Protein AF-A0A956QBQ0-F1 (afdb_monomer_lite)

Structure (mmCIF, N/CA/C/O backbone):
data_AF-A0A956QBQ0-F1
#
_entry.id   AF-A0A956QBQ0-F1
#
loop_
_atom_site.group_PDB
_atom_site.id
_atom_site.type_symbol
_atom_site.label_atom_id
_atom_site.label_alt_id
_atom_site.label_comp_id
_atom_site.label_asym_id
_atom_site.label_entity_id
_atom_site.label_seq_id
_atom_site.pdbx_PDB_ins_code
_atom_site.Cartn_x
_atom_site.Cartn_y
_atom_site.Cartn_z
_atom_site.occupancy
_atom_site.B_iso_or_equiv
_atom_site.auth_seq_id
_atom_site.auth_comp_id
_atom_site.auth_asym_id
_atom_site.auth_atom_id
_atom_site.pdbx_PDB_model_num
ATOM 1 N N . TYR A 1 1 ? -2.388 -15.996 1.847 1.00 44.69 1 TYR A N 1
ATOM 2 C CA . TYR A 1 1 ? -3.392 -16.197 0.756 1.00 44.69 1 TYR A CA 1
ATOM 3 C C . TYR A 1 1 ? -4.070 -14.860 0.785 1.00 44.69 1 TYR A C 1
ATOM 5 O O . TYR A 1 1 ? -4.963 -14.711 1.606 1.00 44.69 1 TYR A O 1
ATOM 13 N N . SER A 1 2 ? -3.521 -13.890 0.052 1.00 55.53 2 SER A N 1
ATOM 14 C CA . SER A 1 2 ? -3.743 -12.488 0.395 1.00 55.53 2 SER A CA 1
ATOM 15 C C . SER A 1 2 ? -5.233 -12.175 0.426 1.00 55.53 2 SER A C 1
ATOM 17 O O . SER A 1 2 ? -5.985 -12.547 -0.485 1.00 55.53 2 SER A O 1
ATOM 19 N N . GLN A 1 3 ? -5.676 -11.525 1.497 1.00 68.25 3 GLN A N 1
ATOM 20 C CA . GLN A 1 3 ? -7.071 -11.116 1.665 1.00 68.25 3 GLN A CA 1
ATOM 21 C C . GLN A 1 3 ? -7.430 -9.891 0.825 1.00 68.25 3 GLN A C 1
ATOM 23 O O . GLN A 1 3 ? -8.233 -9.067 1.229 1.00 68.25 3 GLN A O 1
ATOM 28 N N . VAL A 1 4 ? -6.864 -9.768 -0.373 1.00 78.19 4 VAL A N 1
ATOM 29 C CA . VAL A 1 4 ? -7.218 -8.682 -1.281 1.00 78.19 4 VAL A CA 1
ATOM 30 C C . VAL A 1 4 ? -8.689 -8.850 -1.706 1.00 78.19 4 VAL A C 1
ATOM 32 O O . VAL A 1 4 ? -9.038 -9.908 -2.252 1.00 78.19 4 VAL A O 1
ATOM 35 N N . PRO A 1 5 ? -9.546 -7.834 -1.485 1.00 79.62 5 PRO A N 1
ATOM 36 C CA . PRO A 1 5 ? -10.934 -7.817 -1.931 1.00 79.62 5 PRO A CA 1
ATOM 37 C C . PRO A 1 5 ? -11.079 -8.108 -3.427 1.00 79.62 5 PRO A C 1
ATOM 39 O O . PRO A 1 5 ? -10.227 -7.724 -4.232 1.00 79.62 5 PRO A O 1
ATOM 42 N N . ASP A 1 6 ? -12.180 -8.754 -3.824 1.00 80.62 6 ASP A N 1
ATOM 43 C CA . ASP A 1 6 ? -12.432 -9.104 -5.230 1.00 80.62 6 ASP A CA 1
ATOM 44 C C . ASP A 1 6 ? -12.429 -7.859 -6.136 1.00 80.62 6 ASP A C 1
ATOM 46 O O . ASP A 1 6 ? -11.927 -7.937 -7.261 1.00 80.62 6 ASP A O 1
ATOM 50 N N . GLY A 1 7 ? -12.926 -6.719 -5.639 1.00 79.19 7 GLY A N 1
ATOM 51 C CA . GLY A 1 7 ? -12.947 -5.442 -6.355 1.00 79.19 7 GLY A CA 1
ATOM 52 C C . GLY A 1 7 ? -11.570 -4.813 -6.577 1.00 79.19 7 GLY A C 1
ATOM 53 O O . GLY A 1 7 ? -11.409 -4.068 -7.538 1.00 79.19 7 GLY A O 1
ATOM 54 N N . LEU A 1 8 ? -10.562 -5.157 -5.764 1.00 82.88 8 LEU A N 1
ATOM 55 C CA . LEU A 1 8 ? -9.194 -4.641 -5.914 1.00 82.88 8 LEU A CA 1
ATOM 56 C C . LEU A 1 8 ? -8.314 -5.517 -6.800 1.00 82.88 8 LEU A C 1
ATOM 58 O O . LEU A 1 8 ? -7.246 -5.084 -7.204 1.00 82.88 8 LEU A O 1
ATOM 62 N N . ARG A 1 9 ? -8.723 -6.743 -7.148 1.00 80.31 9 ARG A N 1
ATOM 63 C CA . ARG A 1 9 ? -7.847 -7.697 -7.861 1.00 80.31 9 ARG A CA 1
ATOM 64 C C . ARG A 1 9 ? -7.284 -7.197 -9.188 1.00 80.31 9 ARG A C 1
ATOM 66 O O . ARG A 1 9 ? -6.247 -7.700 -9.599 1.00 80.31 9 ARG A O 1
ATOM 73 N N . ASN A 1 10 ? -7.968 -6.259 -9.835 1.00 80.94 10 ASN A N 1
ATOM 74 C CA . ASN A 1 10 ? -7.540 -5.682 -11.105 1.00 80.94 10 ASN A CA 1
ATOM 75 C C . ASN A 1 10 ? -6.722 -4.388 -10.929 1.00 80.94 10 ASN A C 1
ATOM 77 O O . ASN A 1 10 ? -6.347 -3.796 -11.923 1.00 80.94 10 ASN A O 1
ATOM 81 N N . SER A 1 11 ? -6.399 -3.967 -9.698 1.00 82.44 11 SER A N 1
ATOM 82 C CA . SER A 1 11 ? -5.411 -2.900 -9.449 1.00 82.44 11 SER A CA 1
ATOM 83 C C . SER A 1 11 ? -3.986 -3.307 -9.858 1.00 82.44 11 SER A C 1
ATOM 85 O O . SER A 1 11 ? -3.072 -2.489 -9.839 1.00 82.44 11 SER A O 1
ATOM 87 N N . VAL A 1 12 ? -3.786 -4.588 -10.191 1.00 84.12 12 VAL A N 1
ATOM 88 C CA . VAL A 1 12 ? -2.590 -5.127 -10.839 1.00 84.12 12 VAL A CA 1
ATOM 89 C C . VAL A 1 12 ? -3.035 -6.086 -11.946 1.00 84.12 12 VAL A C 1
ATOM 91 O O . VAL A 1 12 ? -3.617 -7.137 -11.671 1.00 84.12 12 VAL A O 1
ATOM 94 N N . ASP A 1 13 ? -2.705 -5.764 -13.190 1.00 84.00 13 ASP A N 1
ATOM 95 C CA . ASP A 1 13 ? -3.040 -6.542 -14.386 1.00 84.00 13 ASP A CA 1
ATOM 96 C C . ASP A 1 13 ? -2.120 -7.745 -14.603 1.00 84.00 13 ASP A C 1
ATOM 98 O O . ASP A 1 13 ? -2.519 -8.790 -15.133 1.00 84.00 13 ASP A O 1
ATOM 102 N N . GLU A 1 14 ? -0.845 -7.595 -14.245 1.00 88.31 14 GLU A N 1
ATOM 103 C CA . GLU A 1 14 ? 0.182 -8.582 -14.555 1.00 88.31 14 GLU A CA 1
ATOM 104 C C . GLU A 1 14 ? 1.210 -8.706 -13.431 1.00 88.31 14 GLU A C 1
ATOM 106 O O . GLU A 1 14 ? 1.798 -7.725 -12.982 1.00 88.31 14 GLU A O 1
ATOM 111 N N . ILE A 1 15 ? 1.503 -9.951 -13.044 1.00 88.25 15 ILE A N 1
ATOM 112 C CA . ILE A 1 15 ? 2.635 -10.280 -12.176 1.00 88.25 15 ILE A CA 1
ATOM 113 C C . ILE A 1 15 ? 3.683 -11.013 -13.009 1.00 88.25 15 ILE A C 1
AT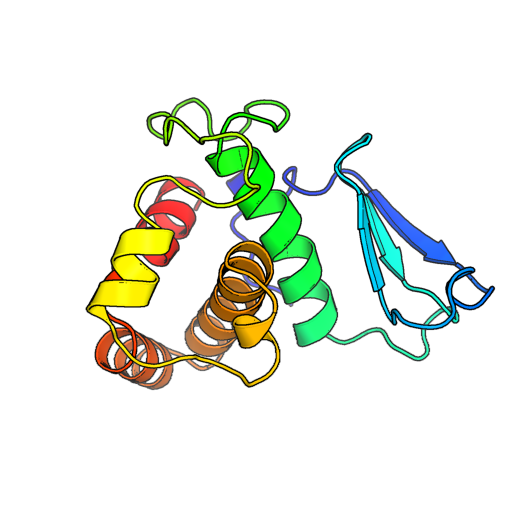OM 115 O O . ILE A 1 15 ? 3.432 -12.099 -13.543 1.00 88.25 15 ILE A O 1
ATOM 119 N N . SER A 1 16 ? 4.871 -10.427 -13.099 1.00 89.00 16 SER A N 1
ATOM 120 C CA . SER A 1 16 ? 5.988 -10.937 -13.890 1.00 89.00 16 SER A CA 1
ATOM 121 C C . SER A 1 16 ? 7.169 -11.334 -12.999 1.00 89.00 16 SER A C 1
ATOM 123 O O . SER A 1 16 ? 7.541 -10.613 -12.080 1.00 89.00 16 SER A O 1
ATOM 125 N N . PHE A 1 17 ? 7.809 -12.468 -13.304 1.00 88.62 17 PHE A N 1
ATOM 126 C CA . PHE A 1 17 ? 9.005 -12.952 -12.599 1.00 88.62 17 PHE A CA 1
ATOM 127 C C . PHE A 1 17 ? 10.216 -12.900 -13.529 1.00 88.62 17 PHE A C 1
ATOM 129 O O . PHE A 1 17 ? 10.369 -13.727 -14.436 1.00 88.62 17 PHE A O 1
ATOM 136 N N . LEU A 1 18 ? 11.082 -11.917 -13.312 1.00 87.25 18 LEU A N 1
ATOM 137 C CA . LEU A 1 18 ? 12.266 -11.663 -14.118 1.00 87.25 18 LEU A CA 1
ATOM 138 C C . LEU A 1 18 ? 13.463 -12.392 -13.511 1.00 87.25 18 LEU A C 1
ATOM 140 O O . LEU A 1 18 ? 13.747 -12.274 -12.326 1.00 87.25 18 LEU A O 1
ATOM 144 N N . LYS A 1 19 ? 14.173 -13.178 -14.327 1.00 83.50 19 LYS A N 1
ATOM 145 C CA . LYS A 1 19 ? 15.367 -13.916 -13.872 1.00 83.50 19 LYS A CA 1
ATOM 146 C C . LYS A 1 19 ? 16.554 -13.008 -13.589 1.00 8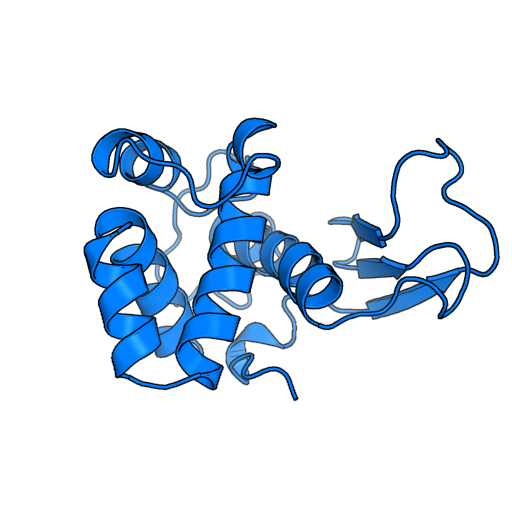3.50 19 LYS A C 1
ATOM 148 O O . LYS A 1 19 ? 17.399 -13.356 -12.769 1.00 83.50 19 LYS A O 1
ATOM 153 N N . ASP A 1 20 ? 16.638 -11.912 -14.326 1.00 85.06 20 ASP A N 1
ATOM 154 C CA . ASP A 1 20 ? 17.709 -10.947 -14.172 1.00 85.06 20 ASP A CA 1
ATOM 155 C C . ASP A 1 20 ? 17.455 -10.098 -12.914 1.00 85.06 20 ASP A C 1
ATOM 157 O O . ASP A 1 20 ? 16.296 -9.922 -12.516 1.00 85.06 20 ASP A O 1
ATOM 161 N N . PRO A 1 21 ? 18.518 -9.615 -12.247 1.00 82.19 21 PRO A N 1
ATOM 162 C CA . PRO A 1 21 ? 18.364 -8.627 -11.189 1.00 82.19 21 PRO A CA 1
ATOM 163 C C . PRO A 1 21 ? 17.782 -7.330 -11.761 1.00 82.19 21 PRO A C 1
ATOM 165 O O . PRO A 1 21 ? 17.824 -7.105 -12.975 1.00 82.19 21 PRO A O 1
ATOM 168 N N . ASP A 1 22 ? 17.279 -6.476 -10.874 1.00 81.44 22 ASP A N 1
ATOM 169 C CA . ASP A 1 22 ? 16.887 -5.116 -11.227 1.00 81.44 22 ASP A CA 1
ATOM 170 C C . ASP A 1 22 ? 18.033 -4.426 -12.000 1.00 81.44 22 ASP A C 1
ATOM 172 O O . ASP A 1 22 ? 19.184 -4.486 -11.551 1.00 81.44 22 ASP A O 1
ATOM 176 N N . PRO A 1 23 ? 17.777 -3.837 -13.186 1.00 75.81 23 PRO A N 1
ATOM 177 C CA . PRO A 1 23 ? 18.804 -3.161 -13.979 1.00 75.81 23 PRO A CA 1
ATOM 178 C C . PRO A 1 23 ? 19.511 -2.024 -13.235 1.00 75.81 23 PRO A C 1
ATOM 180 O O . PRO A 1 23 ? 20.681 -1.768 -13.534 1.00 75.81 23 PRO A O 1
ATOM 183 N N . ASP A 1 24 ? 18.838 -1.389 -12.273 1.00 79.38 24 ASP A N 1
ATOM 184 C CA . ASP A 1 24 ? 19.432 -0.363 -11.411 1.00 79.38 24 ASP A CA 1
ATOM 185 C C . ASP A 1 24 ? 20.068 -0.968 -10.141 1.00 79.38 24 ASP A C 1
ATOM 187 O O . ASP A 1 24 ? 20.932 -0.354 -9.516 1.00 79.38 24 ASP A O 1
ATOM 191 N N . GLY A 1 25 ? 19.767 -2.239 -9.852 1.00 67.19 25 GLY A N 1
ATOM 192 C CA . GLY A 1 25 ? 20.406 -3.062 -8.826 1.00 67.19 25 GLY A CA 1
ATOM 193 C C . GLY A 1 25 ? 19.908 -2.807 -7.406 1.00 67.19 25 GLY A C 1
ATOM 194 O O . GLY A 1 25 ? 20.592 -3.204 -6.459 1.00 67.19 25 GLY A O 1
ATOM 195 N N . GLU A 1 26 ? 18.761 -2.149 -7.249 1.00 70.62 26 GLU A N 1
ATOM 196 C CA . GLU A 1 26 ? 18.298 -1.611 -5.966 1.00 70.62 26 GLU A CA 1
ATOM 197 C C . GLU A 1 26 ? 17.001 -2.265 -5.469 1.00 70.62 26 GLU A C 1
ATOM 199 O O . GLU A 1 26 ? 16.781 -2.296 -4.257 1.00 70.62 26 GLU A O 1
ATOM 204 N N . ALA A 1 27 ? 16.190 -2.859 -6.353 1.00 79.31 27 ALA A N 1
ATOM 205 C CA . ALA A 1 27 ? 14.863 -3.365 -6.000 1.00 79.31 27 ALA A CA 1
ATOM 206 C C . ALA A 1 27 ? 14.713 -4.899 -6.083 1.00 79.31 27 ALA A C 1
ATOM 208 O O . ALA A 1 27 ? 15.220 -5.565 -6.990 1.00 79.31 27 ALA A O 1
ATOM 209 N N . ALA A 1 28 ? 13.973 -5.471 -5.128 1.00 85.06 28 ALA A N 1
ATOM 210 C CA . ALA A 1 28 ? 13.555 -6.878 -5.144 1.00 85.06 28 ALA A CA 1
ATOM 211 C C . ALA A 1 28 ? 12.287 -7.093 -5.990 1.00 85.06 28 ALA A C 1
ATOM 213 O O . ALA A 1 28 ? 12.131 -8.134 -6.637 1.00 85.06 28 ALA A O 1
ATOM 214 N N . ALA A 1 29 ? 11.411 -6.093 -6.007 1.00 89.00 29 ALA A N 1
ATOM 215 C CA . ALA A 1 29 ? 10.247 -6.000 -6.866 1.00 89.00 29 ALA A CA 1
ATOM 216 C C . ALA A 1 29 ? 9.965 -4.525 -7.196 1.00 89.00 29 ALA A C 1
ATOM 218 O O . ALA A 1 29 ? 10.556 -3.647 -6.574 1.00 89.00 29 ALA A O 1
ATOM 219 N N . ASP A 1 30 ? 9.137 -4.268 -8.208 1.00 89.06 30 ASP A N 1
ATOM 220 C CA . ASP A 1 30 ? 8.601 -2.933 -8.469 1.00 89.06 30 ASP A CA 1
ATOM 221 C C . ASP A 1 30 ? 7.208 -2.965 -9.110 1.00 89.06 30 ASP A C 1
ATOM 223 O O . ASP A 1 30 ? 6.911 -3.815 -9.961 1.00 89.06 30 ASP A O 1
ATOM 227 N N . PHE A 1 31 ? 6.378 -1.991 -8.744 1.00 86.81 31 PHE A N 1
ATOM 228 C CA . PHE A 1 31 ? 5.148 -1.648 -9.442 1.00 86.81 31 PHE A CA 1
ATOM 229 C C . PHE A 1 31 ? 5.405 -0.708 -10.631 1.00 86.81 31 PHE A C 1
ATOM 231 O O . PHE A 1 31 ? 6.172 0.258 -10.571 1.00 86.81 31 PHE A O 1
ATOM 238 N N . ARG A 1 32 ? 4.725 -0.978 -11.746 1.00 83.56 32 ARG A N 1
ATOM 239 C CA . ARG A 1 32 ? 4.750 -0.188 -12.978 1.00 83.56 32 ARG A CA 1
ATOM 240 C C . ARG A 1 32 ? 3.342 0.239 -13.335 1.00 83.56 32 ARG A C 1
ATOM 242 O O . ARG A 1 32 ? 2.578 -0.582 -13.821 1.00 83.56 32 ARG A O 1
ATOM 249 N N . SER A 1 33 ? 3.080 1.538 -13.240 1.00 77.25 33 SER A N 1
ATOM 250 C CA . SER A 1 33 ? 1.814 2.127 -13.690 1.00 77.25 33 SER A CA 1
ATOM 251 C C . SER A 1 33 ? 1.579 2.039 -15.205 1.00 77.25 33 SER A C 1
ATOM 253 O O . SER A 1 33 ? 0.473 2.242 -15.683 1.00 77.25 33 SER A O 1
ATOM 255 N N . ASP A 1 34 ? 2.613 1.747 -16.006 1.00 74.94 34 ASP A N 1
ATOM 256 C CA . ASP A 1 34 ? 2.438 1.447 -17.433 1.00 74.94 34 ASP A CA 1
ATOM 257 C C . ASP A 1 34 ? 1.909 0.012 -17.601 1.00 74.94 34 ASP A C 1
ATOM 259 O O . ASP A 1 34 ? 2.682 -0.950 -17.722 1.00 74.94 34 ASP A O 1
ATOM 263 N N . GLY A 1 35 ? 0.579 -0.100 -17.571 1.00 69.06 35 GLY A N 1
ATOM 264 C CA . GLY A 1 35 ? -0.177 -1.352 -17.640 1.00 69.06 35 GLY A CA 1
ATOM 265 C C . GLY A 1 35 ? -0.241 -2.113 -16.317 1.00 69.06 35 GLY A C 1
ATOM 266 O O . GLY A 1 35 ? -0.248 -3.340 -16.368 1.00 69.06 35 GLY A O 1
ATOM 267 N N . ASP A 1 36 ? -0.163 -1.391 -15.191 1.00 82.00 36 ASP A N 1
ATOM 268 C CA . ASP A 1 36 ? -0.385 -1.845 -13.810 1.00 82.00 36 ASP A CA 1
ATOM 269 C C . ASP A 1 36 ? 0.236 -3.205 -13.476 1.00 82.00 36 ASP A C 1
ATOM 271 O O . ASP A 1 36 ? -0.430 -4.202 -13.199 1.00 82.00 36 ASP A O 1
ATOM 275 N N . LYS A 1 37 ? 1.571 -3.263 -13.531 1.00 87.69 37 LYS A N 1
ATOM 276 C CA . LYS A 1 37 ? 2.338 -4.513 -13.410 1.00 87.69 37 LYS A CA 1
ATOM 277 C C . LYS A 1 37 ? 3.186 -4.545 -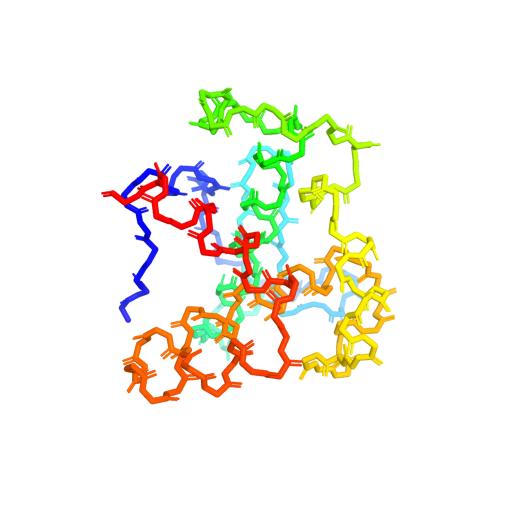12.165 1.00 87.69 37 LYS A C 1
ATOM 279 O O . LYS A 1 37 ? 3.946 -3.615 -11.919 1.00 87.69 37 LYS A O 1
ATOM 284 N N . VAL A 1 38 ? 3.195 -5.684 -11.489 1.00 88.56 38 VAL A N 1
ATOM 285 C CA . VAL A 1 38 ? 4.199 -5.997 -10.469 1.00 88.56 38 VAL A CA 1
ATOM 286 C C . VAL A 1 38 ? 5.268 -6.888 -11.084 1.00 88.56 38 VAL A C 1
ATOM 288 O O . VAL A 1 38 ? 4.973 -7.918 -11.700 1.00 88.56 38 VAL A O 1
ATOM 291 N N . ARG A 1 39 ? 6.536 -6.517 -10.922 1.00 89.50 39 ARG A N 1
ATOM 292 C CA . ARG A 1 39 ? 7.671 -7.308 -11.409 1.00 89.50 39 ARG A CA 1
ATOM 293 C C . ARG A 1 39 ? 8.545 -7.704 -10.238 1.00 89.50 39 ARG A C 1
ATOM 295 O O . ARG A 1 39 ? 8.981 -6.850 -9.490 1.00 89.50 39 ARG A O 1
ATOM 302 N N . PHE A 1 40 ? 8.849 -8.989 -10.120 1.00 90.25 40 PHE A N 1
ATOM 303 C CA . PHE A 1 40 ? 9.839 -9.504 -9.177 1.00 90.25 40 PHE A CA 1
ATOM 304 C C . PHE A 1 40 ? 11.152 -9.771 -9.907 1.00 90.25 40 PHE A C 1
ATOM 306 O O . PHE A 1 40 ? 11.155 -10.434 -10.949 1.00 90.25 40 PHE A O 1
ATOM 313 N N . TYR A 1 41 ? 12.263 -9.293 -9.353 1.00 88.62 41 TYR A N 1
ATOM 314 C CA . TYR A 1 41 ? 13.606 -9.516 -9.889 1.00 88.62 41 TYR A CA 1
ATOM 315 C C . TYR A 1 41 ? 14.292 -10.699 -9.209 1.00 88.62 41 TYR A C 1
ATOM 317 O O . TYR A 1 41 ? 13.923 -11.113 -8.112 1.00 88.62 41 TYR A O 1
ATOM 325 N N . GLY A 1 42 ? 15.308 -11.273 -9.861 1.00 83.88 42 GLY A N 1
ATOM 326 C CA . GLY A 1 42 ? 16.029 -12.428 -9.308 1.00 83.88 42 GLY A CA 1
ATOM 327 C C . GLY A 1 42 ? 15.187 -13.712 -9.234 1.00 83.88 42 GLY A C 1
ATOM 328 O O . GLY A 1 42 ? 15.490 -14.629 -8.474 1.00 83.88 42 GLY A O 1
ATOM 329 N N . GLY A 1 43 ? 14.129 -13.813 -10.038 1.00 77.62 43 GLY A N 1
ATOM 330 C CA . GLY A 1 43 ? 13.262 -14.982 -10.113 1.00 77.62 43 GLY A CA 1
ATOM 331 C C . GLY A 1 43 ? 12.322 -15.100 -8.915 1.00 77.62 43 GLY A C 1
ATOM 332 O O . GLY A 1 43 ? 11.503 -14.221 -8.679 1.00 77.62 43 GLY A O 1
ATOM 333 N N . LEU A 1 44 ? 12.381 -16.236 -8.212 1.00 79.69 44 LEU A N 1
ATOM 334 C CA . LEU A 1 44 ? 11.492 -16.522 -7.077 1.00 79.69 44 LEU A CA 1
ATOM 335 C C . LEU A 1 44 ? 12.138 -16.217 -5.717 1.00 79.69 44 LEU A C 1
ATOM 337 O O . LEU A 1 44 ? 11.487 -16.380 -4.689 1.00 79.69 44 LEU A O 1
ATOM 341 N N . ASP A 1 45 ? 13.408 -15.807 -5.704 1.00 80.31 45 ASP A N 1
ATOM 342 C CA . ASP A 1 45 ? 14.232 -15.759 -4.491 1.00 80.31 45 ASP A CA 1
ATOM 343 C C . ASP A 1 45 ? 13.781 -14.683 -3.489 1.00 80.31 45 ASP A C 1
ATOM 345 O O . ASP A 1 45 ? 14.081 -14.788 -2.300 1.00 80.31 45 ASP A O 1
ATOM 349 N N . TYR A 1 46 ? 13.029 -13.682 -3.954 1.00 76.94 46 TYR A N 1
ATOM 350 C CA . TYR A 1 46 ? 12.565 -12.550 -3.147 1.00 76.94 46 TYR A CA 1
ATOM 351 C C . TYR A 1 46 ? 11.047 -12.496 -2.960 1.00 76.94 46 TYR A C 1
ATOM 353 O O . TYR A 1 46 ? 10.539 -11.580 -2.314 1.00 76.94 46 TYR A O 1
ATOM 361 N N . ILE A 1 47 ? 10.313 -13.484 -3.480 1.00 81.81 47 ILE A N 1
ATOM 362 C CA . ILE A 1 47 ? 8.856 -13.509 -3.352 1.00 81.81 47 ILE A CA 1
ATOM 363 C C . ILE A 1 47 ? 8.487 -13.827 -1.910 1.00 81.81 47 ILE A C 1
ATOM 365 O O . ILE A 1 47 ? 8.754 -14.917 -1.399 1.00 81.81 47 ILE A O 1
ATOM 369 N N . ASN A 1 48 ? 7.809 -12.883 -1.280 1.00 86.44 48 ASN A N 1
ATOM 370 C CA . ASN A 1 48 ? 7.108 -13.080 -0.026 1.00 86.44 48 ASN A CA 1
ATOM 371 C C . ASN A 1 48 ? 5.854 -12.198 -0.006 1.00 86.44 48 ASN A C 1
ATOM 373 O O . ASN A 1 48 ? 5.710 -11.307 -0.842 1.00 86.44 48 ASN A O 1
ATOM 377 N N . GLU A 1 49 ? 4.947 -12.499 0.922 1.00 86.00 49 GLU A N 1
ATOM 378 C CA . GLU A 1 49 ? 3.635 -11.851 1.028 1.00 86.00 49 GLU A CA 1
ATOM 379 C C . GLU A 1 49 ? 3.773 -10.343 1.257 1.00 86.00 49 GLU A C 1
ATOM 381 O O . GLU A 1 49 ? 3.229 -9.585 0.469 1.00 86.00 49 GLU A O 1
ATOM 386 N N . ALA A 1 50 ? 4.631 -9.913 2.187 1.00 87.00 50 ALA A N 1
ATOM 387 C CA . ALA A 1 50 ? 4.843 -8.495 2.475 1.00 87.00 50 ALA A CA 1
ATOM 388 C C . ALA A 1 50 ? 5.350 -7.696 1.261 1.00 87.00 50 ALA A C 1
ATOM 390 O O . ALA A 1 50 ? 4.838 -6.619 0.978 1.00 87.00 50 ALA A O 1
ATOM 391 N N . VAL A 1 51 ? 6.318 -8.229 0.501 1.00 88.44 51 VAL A N 1
ATOM 392 C CA . VAL A 1 51 ? 6.794 -7.568 -0.731 1.00 88.44 51 VAL A CA 1
ATOM 393 C C . VAL A 1 51 ? 5.684 -7.515 -1.776 1.00 88.44 51 VAL A C 1
ATOM 395 O O . VAL A 1 51 ? 5.499 -6.491 -2.418 1.00 88.44 51 VAL A O 1
ATOM 398 N N . PHE A 1 52 ? 4.925 -8.597 -1.953 1.00 89.75 52 PHE A N 1
ATOM 399 C CA . PHE A 1 52 ? 3.809 -8.585 -2.894 1.00 89.75 52 PHE A CA 1
ATOM 400 C C . PHE A 1 52 ? 2.734 -7.569 -2.500 1.00 89.75 52 PHE A C 1
ATOM 402 O O . PHE A 1 52 ? 2.283 -6.814 -3.352 1.00 89.75 52 PHE A O 1
ATOM 409 N N . GLU A 1 53 ? 2.332 -7.543 -1.233 1.00 91.44 53 GLU A N 1
ATOM 410 C CA . GLU A 1 53 ? 1.292 -6.648 -0.728 1.00 91.44 53 GLU A CA 1
ATOM 411 C C . GLU A 1 53 ? 1.731 -5.186 -0.752 1.00 91.44 53 GLU A C 1
ATOM 413 O O . GLU A 1 53 ? 0.907 -4.327 -1.051 1.00 91.44 53 GLU A O 1
ATOM 418 N N . HIS A 1 54 ? 3.020 -4.912 -0.537 1.00 92.75 54 HIS A N 1
ATOM 419 C CA . HIS A 1 54 ? 3.608 -3.593 -0.753 1.00 92.75 54 HIS A CA 1
ATOM 420 C C . HIS A 1 54 ? 3.449 -3.154 -2.217 1.00 92.75 54 HIS A C 1
ATOM 422 O O . HIS A 1 54 ? 2.832 -2.128 -2.496 1.00 92.75 54 HIS A O 1
ATOM 428 N N . GLU A 1 55 ? 3.934 -3.953 -3.176 1.00 91.38 55 GLU A N 1
ATOM 429 C CA . GLU A 1 55 ? 3.835 -3.590 -4.599 1.00 91.38 55 GLU A CA 1
ATOM 430 C C . GLU A 1 55 ? 2.384 -3.526 -5.088 1.00 91.38 55 GLU A C 1
ATOM 432 O O . GLU A 1 55 ? 2.034 -2.717 -5.946 1.00 91.38 55 GLU A O 1
ATOM 437 N N . PHE A 1 56 ? 1.515 -4.362 -4.525 1.00 91.00 56 PHE A N 1
ATOM 438 C CA . PHE A 1 56 ? 0.084 -4.304 -4.779 1.00 91.00 56 PHE A CA 1
ATOM 439 C C . PHE A 1 56 ? -0.540 -3.020 -4.217 1.00 91.00 56 PHE A C 1
ATOM 441 O O . PHE A 1 56 ? -1.404 -2.423 -4.858 1.00 91.00 56 PHE A O 1
ATOM 448 N N . GLY A 1 57 ? -0.076 -2.565 -3.050 1.00 90.69 57 GLY A N 1
ATOM 449 C CA . GLY A 1 57 ? -0.456 -1.292 -2.449 1.00 90.69 57 GLY A CA 1
ATOM 450 C C . GLY A 1 57 ? -0.169 -0.106 -3.369 1.00 90.69 57 GLY A C 1
ATOM 451 O O . GLY A 1 57 ? -1.016 0.773 -3.489 1.00 90.69 57 GLY A O 1
ATOM 452 N N . HIS A 1 58 ? 0.945 -0.112 -4.111 1.00 91.31 58 HIS A N 1
ATOM 453 C CA . HIS A 1 58 ? 1.196 0.907 -5.144 1.00 91.31 58 HIS A CA 1
ATOM 454 C C . HIS A 1 58 ? 0.115 0.916 -6.234 1.00 91.31 58 HIS A C 1
ATOM 456 O O . HIS A 1 58 ? -0.346 1.990 -6.619 1.00 91.31 58 HIS A O 1
ATOM 462 N N . GLY A 1 59 ? -0.346 -0.256 -6.684 1.00 88.19 59 GLY A N 1
ATOM 463 C CA . GLY A 1 59 ? -1.456 -0.367 -7.639 1.00 88.19 59 GLY A CA 1
ATOM 464 C C . GLY A 1 59 ? -2.776 0.176 -7.088 1.00 88.19 59 GLY A C 1
ATOM 465 O O . GLY A 1 59 ? -3.452 0.966 -7.746 1.00 88.19 59 GLY A O 1
ATOM 466 N N . VAL A 1 60 ? -3.117 -0.162 -5.841 1.00 88.56 60 VAL A N 1
ATOM 467 C CA . VAL A 1 60 ? -4.311 0.381 -5.162 1.00 88.56 60 VAL A CA 1
ATOM 468 C C . VAL A 1 60 ? -4.215 1.903 -5.006 1.00 88.56 60 VAL A C 1
ATOM 470 O O . VAL A 1 60 ? -5.192 2.616 -5.240 1.00 88.56 60 VAL A O 1
ATOM 473 N N . GLY A 1 61 ? -3.038 2.423 -4.655 1.00 86.12 61 GLY A N 1
ATOM 474 C CA . GLY A 1 61 ? -2.798 3.862 -4.533 1.00 86.12 61 GLY A CA 1
ATOM 475 C C . GLY A 1 61 ? -2.982 4.595 -5.863 1.00 86.12 61 GLY A C 1
ATOM 476 O O . GLY A 1 61 ? -3.543 5.686 -5.892 1.00 86.12 61 GLY A O 1
ATOM 477 N N . TYR A 1 62 ? -2.573 3.974 -6.971 1.00 83.06 62 TYR A N 1
ATOM 478 C CA . TYR A 1 62 ? -2.721 4.526 -8.320 1.00 83.06 62 TYR A CA 1
ATOM 479 C C . TYR A 1 62 ? -4.173 4.500 -8.827 1.00 83.06 62 TYR A C 1
ATOM 481 O O . TYR A 1 62 ? -4.633 5.449 -9.458 1.00 83.06 62 TYR A O 1
ATOM 489 N N . GLU A 1 63 ? -4.932 3.445 -8.516 1.00 79.25 63 GLU A N 1
ATOM 490 C CA . GLU A 1 63 ? -6.372 3.395 -8.810 1.00 79.25 63 GLU A CA 1
ATOM 491 C C . GLU A 1 63 ? -7.158 4.431 -8.005 1.00 79.25 63 GLU A C 1
ATOM 493 O O . GLU A 1 63 ? -8.066 5.076 -8.530 1.00 79.25 63 GLU A O 1
ATOM 498 N N . THR A 1 64 ? -6.811 4.602 -6.728 1.00 77.31 64 THR A N 1
ATOM 499 C CA . THR A 1 64 ? -7.529 5.523 -5.841 1.00 77.31 64 THR A CA 1
ATOM 500 C C . THR A 1 64 ? -7.227 6.988 -6.134 1.00 77.31 64 THR A C 1
ATOM 502 O O . THR A 1 64 ? -8.149 7.783 -6.029 1.00 77.31 64 THR A O 1
ATOM 505 N N . ASP A 1 65 ? -6.022 7.364 -6.578 1.00 73.94 65 ASP A N 1
ATOM 506 C CA . ASP A 1 65 ? -5.698 8.759 -6.945 1.00 73.94 65 ASP A CA 1
ATOM 507 C C . ASP A 1 65 ? -6.279 9.214 -8.310 1.00 73.94 65 ASP A C 1
ATOM 509 O O . ASP A 1 65 ? -6.057 10.347 -8.752 1.00 73.94 65 ASP A O 1
ATOM 513 N N . GLY A 1 66 ? -7.012 8.335 -9.002 1.00 67.56 66 GLY A N 1
ATOM 514 C CA . GLY A 1 66 ? -7.624 8.618 -10.299 1.00 67.56 66 GLY A CA 1
ATOM 515 C C . GLY A 1 66 ? -6.675 8.540 -11.502 1.00 67.56 66 GLY A C 1
ATOM 516 O O . GLY A 1 66 ? -7.070 8.953 -12.597 1.00 67.56 66 GLY A O 1
ATOM 517 N N . GLN A 1 67 ? -5.443 8.038 -11.345 1.00 67.31 67 GLN A N 1
ATOM 518 C CA . GLN A 1 67 ? -4.535 7.741 -12.462 1.00 67.31 67 GLN A CA 1
ATOM 519 C C . GLN A 1 67 ? -4.680 6.315 -13.030 1.00 67.31 67 GLN A C 1
ATOM 521 O O . GLN A 1 67 ? -4.178 6.068 -14.129 1.00 67.31 67 GLN A O 1
ATOM 526 N N . GLY A 1 68 ? -5.342 5.401 -12.317 1.00 62.44 68 GLY A N 1
ATOM 527 C CA . GLY A 1 68 ? -5.590 4.025 -12.764 1.00 62.44 68 GLY A CA 1
ATOM 528 C C . GLY A 1 68 ? -6.668 3.877 -13.847 1.00 62.44 68 GLY A C 1
ATOM 529 O O . GLY A 1 68 ? -7.193 4.854 -14.395 1.00 62.44 68 GLY A O 1
ATOM 530 N N . GLU A 1 69 ? -7.033 2.635 -14.164 1.00 70.12 69 GLU A N 1
ATOM 531 C CA . GLU A 1 69 ? -8.048 2.313 -15.180 1.00 70.12 69 GLU A CA 1
ATOM 532 C C . GLU A 1 69 ? -9.478 2.659 -14.736 1.00 70.12 69 GLU A C 1
ATOM 534 O O . GLU A 1 69 ? -10.429 2.605 -15.529 1.00 70.12 69 GLU A O 1
ATOM 539 N N . GLY A 1 70 ? -9.635 3.071 -13.478 1.00 67.94 70 GLY A N 1
ATOM 540 C CA . GLY A 1 70 ? -10.878 3.603 -12.954 1.00 67.94 70 GLY A CA 1
ATOM 541 C C . GLY A 1 70 ? -11.788 2.530 -12.380 1.00 67.94 70 GLY A C 1
ATOM 542 O O . GLY A 1 70 ? -13.013 2.688 -12.369 1.00 67.94 70 GLY A O 1
ATOM 543 N N . ILE A 1 71 ? -11.193 1.440 -11.900 1.00 69.62 71 ILE A N 1
ATOM 544 C CA . ILE A 1 71 ? -11.898 0.324 -11.262 1.00 69.62 71 ILE A CA 1
ATOM 545 C C . ILE A 1 71 ? -12.546 0.791 -9.951 1.00 69.62 71 ILE A C 1
ATOM 547 O O . ILE A 1 71 ? -13.599 0.283 -9.565 1.00 69.62 71 ILE A O 1
ATOM 551 N N . LEU A 1 72 ? -11.965 1.815 -9.320 1.00 70.88 72 LEU A N 1
ATOM 552 C CA . LEU A 1 72 ? -12.447 2.429 -8.081 1.00 70.88 72 LEU A CA 1
ATOM 553 C C . LEU A 1 72 ? -13.150 3.780 -8.294 1.00 70.88 72 LEU A C 1
ATOM 555 O O . LEU A 1 72 ? -13.471 4.457 -7.325 1.00 70.88 72 LEU A O 1
ATOM 559 N N . ASN A 1 73 ? -13.468 4.161 -9.539 1.00 65.44 73 ASN A N 1
ATOM 560 C CA . ASN A 1 73 ? -14.095 5.456 -9.858 1.00 65.44 73 ASN A CA 1
ATOM 561 C C . ASN A 1 73 ? -15.443 5.697 -9.153 1.00 65.44 73 ASN A C 1
ATOM 563 O O . ASN A 1 73 ? -15.808 6.842 -8.885 1.00 65.44 73 ASN A O 1
ATOM 567 N N . ASP A 1 74 ? -16.198 4.630 -8.877 1.00 58.50 74 ASP A N 1
ATOM 568 C CA . ASP A 1 74 ? -17.486 4.716 -8.180 1.00 58.50 74 ASP A CA 1
ATOM 569 C C . ASP A 1 74 ? -17.325 4.903 -6.658 1.00 58.50 74 ASP A C 1
ATOM 571 O O . ASP A 1 74 ? -18.303 5.218 -5.978 1.00 58.50 74 ASP A O 1
ATOM 575 N N . LEU A 1 75 ? -16.104 4.766 -6.121 1.00 58.59 75 LEU A N 1
ATOM 576 C CA . LEU A 1 75 ? -15.792 4.908 -4.692 1.00 58.59 75 LEU A CA 1
ATOM 577 C C . LEU A 1 75 ? -15.596 6.360 -4.243 1.00 58.59 75 LEU A C 1
ATOM 579 O O . LEU A 1 75 ? -15.137 6.597 -3.133 1.00 58.59 75 LEU A O 1
ATOM 583 N N . ASN A 1 76 ? -16.058 7.309 -5.067 1.00 53.06 76 ASN A N 1
ATOM 584 C CA . ASN A 1 76 ? -15.857 8.749 -4.941 1.00 53.06 76 ASN A CA 1
ATOM 585 C C . ASN A 1 76 ? -14.375 9.094 -5.177 1.00 53.06 76 ASN A C 1
ATOM 587 O O . ASN A 1 76 ? -13.511 8.600 -4.459 1.00 53.06 76 ASN A O 1
ATOM 591 N N . PRO A 1 77 ? -14.064 9.894 -6.210 1.00 47.69 77 PRO A N 1
ATOM 592 C CA . PRO A 1 77 ? -12.692 10.137 -6.600 1.00 47.69 77 PRO A CA 1
ATOM 593 C C . PRO A 1 77 ? -12.043 10.861 -5.435 1.00 47.69 77 PRO A C 1
ATOM 595 O O . PRO A 1 77 ? -12.426 11.983 -5.108 1.00 47.69 77 PRO A O 1
ATOM 598 N N . PHE A 1 78 ? -11.079 10.215 -4.796 1.00 49.16 78 PHE A N 1
ATOM 599 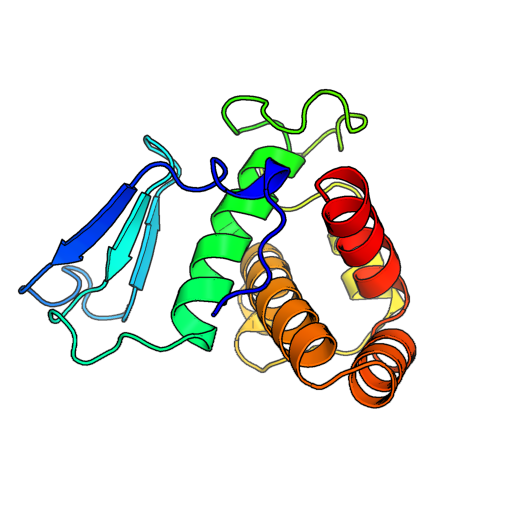C CA . PHE A 1 78 ? -10.012 10.997 -4.226 1.00 49.16 78 PHE A CA 1
ATOM 600 C C . PHE A 1 78 ? -9.489 11.824 -5.408 1.00 49.16 78 PHE A C 1
ATOM 602 O O . PHE A 1 78 ? -9.059 11.247 -6.411 1.00 49.16 78 PHE A O 1
ATOM 609 N N . ASP A 1 79 ? -9.654 13.148 -5.378 1.00 48.22 79 ASP A N 1
ATOM 610 C CA . ASP A 1 79 ? -9.127 14.031 -6.422 1.00 48.22 79 ASP A CA 1
ATOM 611 C C . ASP A 1 79 ? -7.600 14.010 -6.251 1.00 48.22 79 ASP A C 1
ATOM 613 O O . ASP A 1 79 ? -7.000 14.896 -5.640 1.00 48.22 79 ASP A O 1
ATOM 617 N N . GLY A 1 80 ? -6.974 12.926 -6.709 1.00 48.50 80 GLY A N 1
ATOM 618 C CA . GLY A 1 80 ? -5.558 12.689 -6.547 1.00 48.50 80 GLY A CA 1
ATOM 619 C C . GLY A 1 80 ? -4.773 13.782 -7.248 1.00 48.50 80 GLY A C 1
ATOM 620 O O . GLY A 1 80 ? -5.096 14.242 -8.346 1.00 48.50 80 GLY A O 1
ATOM 621 N N . ASP A 1 81 ? -3.689 14.205 -6.621 1.00 50.75 81 ASP A N 1
ATOM 622 C CA . ASP A 1 81 ? -2.730 15.135 -7.209 1.00 50.75 81 ASP A CA 1
ATOM 623 C C . ASP A 1 81 ? -1.798 14.448 -8.234 1.00 50.75 81 ASP A C 1
ATOM 625 O O . ASP A 1 81 ? -0.834 15.057 -8.709 1.00 50.75 81 ASP A O 1
ATOM 629 N N . GLY A 1 82 ? -2.086 13.190 -8.601 1.00 56.97 82 GLY A N 1
ATOM 630 C CA . GLY A 1 82 ? -1.247 12.338 -9.446 1.00 56.97 82 GLY A CA 1
ATOM 631 C C . GLY A 1 82 ? -0.042 11.764 -8.700 1.00 56.97 82 GLY A C 1
ATOM 632 O O . GLY A 1 82 ? 0.973 11.404 -9.315 1.00 56.97 82 GLY A O 1
ATOM 633 N N . SER A 1 83 ? -0.094 11.748 -7.367 1.00 66.94 83 SER A N 1
ATOM 634 C CA . SER A 1 83 ? 0.998 11.288 -6.531 1.00 66.94 83 SER A CA 1
ATOM 635 C C . SER A 1 83 ? 0.926 9.812 -6.160 1.00 66.94 83 SER A C 1
ATOM 637 O O . SER A 1 83 ? 1.852 9.364 -5.511 1.00 66.94 83 SER A O 1
ATOM 639 N N . GLY A 1 84 ? -0.000 8.998 -6.661 1.00 74.62 84 GLY A N 1
ATOM 640 C CA . GLY A 1 84 ? -0.017 7.541 -6.443 1.00 74.62 84 GLY A CA 1
ATOM 641 C C . GLY A 1 84 ? -0.397 7.118 -5.022 1.00 74.62 84 GLY A C 1
ATOM 642 O O . GLY A 1 84 ? 0.098 6.108 -4.531 1.00 74.62 84 GLY A O 1
ATOM 643 N N . SER A 1 85 ? -1.237 7.912 -4.362 1.00 82.62 85 SER A N 1
ATOM 644 C CA . SER A 1 85 ? -1.872 7.618 -3.075 1.00 82.62 85 SER A CA 1
ATOM 645 C C . SER A 1 85 ? -3.225 8.341 -3.005 1.00 82.62 85 SER A C 1
ATOM 647 O O . SER A 1 85 ? -3.365 9.381 -3.655 1.00 82.62 85 SER A O 1
ATOM 649 N N . PRO A 1 86 ? -4.184 7.876 -2.189 1.00 82.56 86 PRO A N 1
ATOM 650 C CA . PRO A 1 86 ? -5.487 8.523 -2.049 1.00 82.56 86 PRO A CA 1
ATOM 651 C C . PRO A 1 86 ? -5.397 9.958 -1.492 1.00 82.56 86 PRO A C 1
ATOM 653 O O . PRO A 1 86 ? -4.445 10.349 -0.815 1.00 82.56 86 PRO A O 1
ATOM 656 N N . GLU A 1 87 ? -6.428 10.755 -1.755 1.00 81.81 87 GLU A N 1
ATOM 657 C CA . GLU A 1 87 ? -6.605 12.112 -1.225 1.00 81.81 87 GLU A CA 1
ATOM 658 C C . GLU A 1 87 ? -6.750 12.035 0.300 1.00 81.81 87 GLU A C 1
ATOM 660 O O . GLU A 1 87 ? -7.339 11.107 0.854 1.00 81.81 87 GLU A O 1
ATOM 665 N N . GLY A 1 88 ? -6.172 13.013 0.997 1.00 85.94 88 GLY A N 1
ATOM 666 C CA . GLY A 1 88 ? -6.121 13.011 2.455 1.00 85.94 88 GLY A CA 1
ATOM 667 C C . GLY A 1 88 ? -4.994 12.154 3.038 1.00 85.94 88 GLY A C 1
ATOM 668 O O . GLY A 1 88 ? -4.813 12.160 4.258 1.00 85.94 88 GLY A O 1
ATOM 669 N N . TRP A 1 89 ? -4.224 11.426 2.215 1.00 91.44 89 TRP A N 1
ATOM 670 C CA . TRP A 1 89 ? -3.159 10.554 2.714 1.00 91.44 89 TRP A CA 1
ATOM 671 C C . TRP A 1 89 ? -2.020 11.328 3.387 1.00 91.44 89 TRP A C 1
ATOM 673 O O . TRP A 1 89 ? -1.612 10.984 4.496 1.00 91.44 89 TRP A O 1
ATOM 683 N N . GLU A 1 90 ? -1.533 12.417 2.782 1.00 90.75 90 GLU A N 1
ATOM 684 C CA . GLU A 1 90 ? -0.495 13.253 3.405 1.00 90.75 90 GLU A CA 1
ATOM 685 C C . GLU A 1 90 ? -0.969 13.866 4.734 1.00 90.75 90 GLU A C 1
ATOM 687 O O . GLU A 1 90 ? -0.214 13.920 5.714 1.00 90.75 90 GLU A O 1
ATOM 692 N N . GLU A 1 91 ? -2.232 14.291 4.806 1.00 92.62 91 GLU A N 1
ATOM 693 C CA . GLU A 1 91 ? -2.851 14.770 6.038 1.00 92.62 91 GLU A CA 1
ATOM 694 C C . GLU A 1 91 ? -2.938 13.668 7.097 1.00 92.62 91 GLU A C 1
ATOM 696 O O . GLU A 1 91 ? -2.630 13.934 8.263 1.00 92.62 91 GLU A O 1
ATOM 701 N N . ALA A 1 92 ? -3.298 12.441 6.711 1.00 94.38 92 ALA A N 1
ATOM 702 C CA . ALA A 1 92 ? -3.349 11.286 7.606 1.00 94.38 92 ALA A CA 1
ATOM 703 C C . ALA A 1 92 ? -1.962 10.939 8.167 1.00 94.38 92 ALA A C 1
ATOM 705 O O . ALA A 1 92 ? -1.817 10.770 9.383 1.00 94.38 92 ALA A O 1
ATOM 706 N N . ILE A 1 93 ? -0.923 10.946 7.318 1.00 94.50 93 ILE A N 1
ATOM 707 C CA . ILE A 1 93 ? 0.478 10.799 7.744 1.00 94.50 93 ILE A CA 1
ATOM 708 C C . ILE A 1 93 ? 0.816 11.831 8.823 1.00 94.50 93 ILE A C 1
ATOM 710 O O . ILE A 1 93 ? 1.381 11.492 9.870 1.00 94.50 93 ILE A O 1
ATOM 714 N N . GLY A 1 94 ? 0.474 13.097 8.572 1.00 94.44 94 GLY A N 1
ATOM 715 C CA . GLY A 1 94 ? 0.731 14.199 9.495 1.00 94.44 94 GLY A CA 1
ATOM 716 C C . GLY A 1 94 ? -0.051 14.096 10.807 1.00 94.44 94 GLY A C 1
ATOM 717 O O . GLY A 1 94 ? 0.485 14.450 11.859 1.00 94.44 94 GLY A O 1
ATOM 718 N N . ALA A 1 95 ? -1.294 13.614 10.754 1.00 96.38 95 ALA A N 1
ATOM 719 C CA . ALA A 1 95 ? -2.194 13.528 11.899 1.00 96.38 95 ALA A CA 1
ATOM 720 C C . ALA A 1 95 ? -1.824 12.392 12.864 1.00 96.38 95 ALA A C 1
ATOM 722 O O . ALA A 1 95 ? -1.789 12.614 14.075 1.00 96.38 95 ALA A O 1
ATOM 723 N N . ASP A 1 96 ? -1.480 11.212 12.344 1.00 96.56 96 ASP A N 1
ATOM 724 C CA . ASP A 1 96 ? -1.021 10.089 13.172 1.00 96.56 96 ASP A CA 1
ATOM 725 C C . ASP A 1 96 ? 0.354 10.370 13.799 1.00 96.56 96 ASP A C 1
ATOM 727 O O . ASP A 1 96 ? 0.674 9.864 14.875 1.00 96.56 96 ASP A O 1
ATOM 731 N N . GLY A 1 97 ? 1.199 11.163 13.124 1.00 88.88 97 GLY A N 1
ATOM 732 C CA . GLY A 1 97 ? 2.491 11.640 13.637 1.00 88.88 97 GLY A CA 1
ATOM 733 C C . GLY A 1 97 ? 3.571 10.564 13.823 1.00 88.88 97 GLY A C 1
ATOM 734 O O . GLY A 1 97 ? 4.726 10.894 14.098 1.00 88.88 97 GLY A O 1
ATOM 735 N N . ASN A 1 98 ? 3.213 9.295 13.632 1.00 87.50 98 ASN A N 1
ATOM 736 C CA . ASN A 1 98 ? 4.070 8.120 13.709 1.00 87.50 98 ASN A CA 1
ATOM 737 C C . ASN A 1 98 ? 4.119 7.435 12.338 1.00 87.50 98 ASN A C 1
ATOM 739 O O . ASN A 1 98 ? 3.308 7.722 11.453 1.00 87.50 98 ASN A O 1
ATOM 743 N N . ARG A 1 99 ? 5.080 6.528 12.157 1.00 86.25 99 ARG A N 1
ATOM 744 C CA . ARG A 1 99 ? 5.294 5.831 10.884 1.00 86.25 99 ARG A CA 1
ATOM 745 C C . ARG A 1 99 ? 5.256 4.318 11.085 1.00 86.25 99 ARG A C 1
ATOM 747 O O . ARG A 1 99 ? 5.658 3.867 12.162 1.00 86.25 99 ARG A O 1
ATOM 754 N N . PRO A 1 100 ? 4.751 3.557 10.103 1.00 89.19 100 PRO A N 1
ATOM 755 C CA . PRO A 1 100 ? 4.664 2.103 10.195 1.00 89.19 100 PRO A CA 1
ATOM 756 C C . PRO A 1 100 ? 6.036 1.431 10.097 1.00 89.19 100 PRO A C 1
ATOM 758 O O . PRO A 1 100 ? 6.334 0.522 10.869 1.00 89.19 100 PRO A O 1
ATOM 761 N N . THR A 1 101 ? 6.906 1.917 9.206 1.00 91.44 101 THR A N 1
ATOM 762 C CA . THR A 1 101 ? 8.241 1.349 8.971 1.00 91.44 101 THR A CA 1
ATOM 763 C C . THR A 1 101 ? 9.276 2.430 8.665 1.00 91.44 101 THR A C 1
ATOM 765 O O . THR A 1 101 ? 8.950 3.598 8.440 1.00 91.44 101 THR A O 1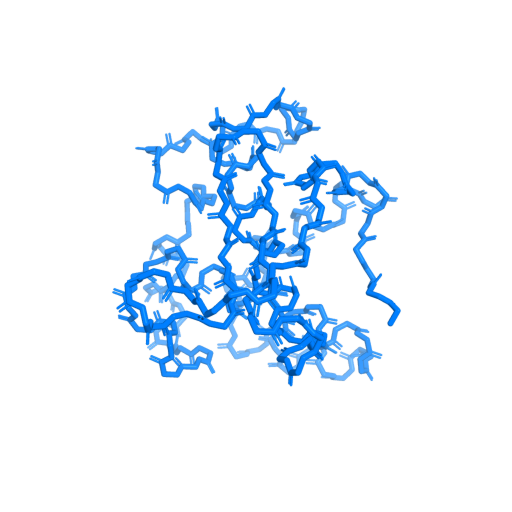
ATOM 768 N N . ASP A 1 102 ? 10.555 2.039 8.634 1.00 88.75 102 ASP A N 1
ATOM 769 C CA . ASP A 1 102 ? 11.625 2.919 8.160 1.00 88.75 102 ASP A CA 1
ATOM 770 C C . ASP A 1 102 ? 11.513 3.208 6.655 1.00 88.75 102 ASP A C 1
ATOM 772 O O . ASP A 1 102 ? 11.933 4.281 6.218 1.00 88.75 102 ASP A O 1
ATOM 776 N N . TYR A 1 103 ? 10.959 2.282 5.863 1.00 85.81 103 TYR A N 1
ATOM 777 C CA . TYR A 1 103 ? 10.857 2.427 4.408 1.00 85.81 103 TYR A CA 1
ATOM 778 C C . TYR A 1 103 ? 9.765 3.421 3.999 1.00 85.81 103 TYR A C 1
ATOM 780 O O . TYR A 1 103 ? 9.985 4.231 3.095 1.00 85.81 103 TYR A O 1
ATOM 788 N N . ALA A 1 104 ? 8.683 3.492 4.780 1.00 89.00 104 ALA A N 1
ATOM 789 C CA . ALA A 1 104 ? 7.653 4.529 4.689 1.00 89.00 104 ALA A CA 1
ATOM 790 C C . ALA A 1 104 ? 8.209 5.971 4.786 1.00 89.00 104 ALA A C 1
ATOM 792 O O . ALA A 1 104 ? 7.544 6.936 4.422 1.00 89.00 104 ALA A O 1
ATOM 793 N N . ASN A 1 105 ? 9.456 6.164 5.242 1.00 85.38 105 ASN A N 1
ATOM 794 C CA . ASN A 1 105 ? 10.108 7.480 5.276 1.00 85.38 105 ASN A CA 1
ATOM 795 C C . ASN A 1 105 ? 10.495 8.032 3.899 1.00 85.38 105 ASN A C 1
ATOM 797 O O . ASN A 1 105 ? 10.850 9.211 3.811 1.00 85.38 105 ASN A O 1
ATOM 801 N N . THR A 1 106 ? 10.527 7.189 2.869 1.00 87.38 106 THR A N 1
ATOM 802 C CA . THR A 1 106 ? 11.092 7.533 1.560 1.00 87.38 106 THR A CA 1
ATOM 803 C C . THR A 1 106 ? 10.254 8.596 0.858 1.00 87.38 106 THR A C 1
ATOM 805 O O . THR A 1 106 ? 10.784 9.616 0.417 1.00 87.38 106 THR A O 1
ATOM 808 N N . ASN A 1 107 ? 8.946 8.372 0.775 1.00 87.81 107 ASN A N 1
ATOM 809 C CA . ASN A 1 107 ? 7.940 9.315 0.303 1.00 87.81 107 ASN A CA 1
ATOM 810 C C . ASN A 1 107 ? 6.553 8.804 0.738 1.00 87.81 107 ASN A C 1
ATOM 812 O O . ASN A 1 107 ? 6.433 7.704 1.276 1.00 87.81 107 ASN A O 1
ATOM 816 N N . HIS A 1 108 ? 5.507 9.594 0.519 1.00 89.19 108 HIS A N 1
ATOM 817 C CA . HIS A 1 108 ? 4.156 9.248 0.959 1.00 89.19 108 HIS A CA 1
ATOM 818 C C . HIS A 1 108 ? 3.524 8.078 0.183 1.00 89.19 108 HIS A C 1
ATOM 820 O O . HIS A 1 108 ? 2.650 7.418 0.737 1.00 89.19 108 HIS A O 1
ATOM 826 N N . LYS A 1 109 ? 3.994 7.767 -1.036 1.00 89.56 109 LYS A N 1
ATOM 827 C CA . LYS A 1 109 ? 3.582 6.565 -1.787 1.00 89.56 109 LYS A CA 1
ATOM 828 C C . LYS A 1 109 ? 4.104 5.299 -1.127 1.00 89.56 109 LYS A C 1
ATOM 830 O O . LYS A 1 109 ? 3.349 4.358 -0.931 1.00 89.56 109 LYS A O 1
ATOM 835 N N . GLU A 1 110 ? 5.378 5.306 -0.729 1.00 91.88 110 GLU A N 1
ATOM 836 C CA . GLU A 1 110 ? 5.952 4.200 0.045 1.00 91.88 110 GLU A CA 1
ATOM 837 C C . GLU A 1 110 ? 5.255 4.065 1.398 1.00 91.88 110 GLU A C 1
ATOM 839 O O . GLU A 1 110 ? 5.005 2.955 1.846 1.00 91.88 110 GLU A O 1
ATOM 844 N N . ASP A 1 111 ? 4.890 5.179 2.046 1.00 94.81 111 ASP A N 1
ATOM 845 C CA . ASP A 1 111 ? 4.078 5.129 3.269 1.00 94.81 111 ASP A CA 1
ATOM 846 C C . ASP A 1 111 ? 2.711 4.476 3.010 1.00 94.81 111 ASP A C 1
ATOM 848 O O . ASP A 1 111 ? 2.295 3.635 3.808 1.00 94.81 111 ASP A O 1
ATOM 852 N N . PHE A 1 112 ? 2.050 4.785 1.887 1.00 94.31 112 PHE A N 1
ATOM 853 C CA . PHE A 1 112 ? 0.799 4.128 1.497 1.00 94.31 112 PHE A CA 1
ATOM 854 C C . PHE A 1 112 ? 0.980 2.627 1.267 1.00 94.31 112 PHE A C 1
ATOM 856 O O . PHE A 1 112 ? 0.288 1.832 1.901 1.00 94.31 112 PHE A O 1
ATOM 863 N N . ALA A 1 113 ? 1.931 2.232 0.421 1.00 93.75 113 ALA A N 1
ATOM 864 C CA . ALA A 1 113 ? 2.206 0.834 0.101 1.00 93.75 113 ALA A CA 1
ATOM 865 C C . ALA A 1 113 ? 2.581 0.005 1.344 1.00 93.75 113 ALA A C 1
ATOM 867 O O . ALA A 1 113 ? 2.037 -1.079 1.561 1.00 93.75 113 ALA A O 1
ATOM 868 N N . GLU A 1 114 ? 3.440 0.541 2.216 1.00 95.19 114 GLU A N 1
ATOM 869 C CA . GLU A 1 114 ? 3.800 -0.098 3.488 1.00 95.19 114 GLU A CA 1
ATOM 870 C C . GLU A 1 114 ? 2.597 -0.207 4.432 1.00 95.19 114 GLU A C 1
ATOM 872 O O . GLU A 1 114 ? 2.387 -1.246 5.061 1.00 95.19 114 GLU A O 1
ATOM 877 N N . SER A 1 115 ? 1.786 0.850 4.532 1.00 96.12 115 SER A N 1
ATOM 878 C CA . SER A 1 115 ? 0.595 0.847 5.387 1.00 96.12 115 SER A CA 1
ATOM 879 C C . SER A 1 115 ? -0.463 -0.131 4.886 1.00 96.12 115 SER A C 1
ATOM 881 O O . SER A 1 115 ? -1.099 -0.794 5.700 1.00 96.12 115 SER A O 1
ATOM 883 N N . TRP A 1 116 ? -0.624 -0.257 3.567 1.00 95.06 116 TRP A N 1
ATOM 884 C CA . TRP A 1 116 ? -1.513 -1.230 2.941 1.00 95.06 116 TRP A CA 1
ATOM 885 C C . TRP A 1 116 ? -1.100 -2.666 3.278 1.00 95.06 116 TRP A C 1
ATOM 887 O O . TRP A 1 116 ? -1.930 -3.448 3.744 1.00 95.06 116 TRP A O 1
ATOM 897 N N . ALA A 1 117 ? 0.187 -2.996 3.126 1.00 94.50 117 ALA A N 1
ATOM 898 C CA . ALA A 1 117 ? 0.709 -4.318 3.469 1.00 94.50 117 ALA A CA 1
ATOM 899 C C . ALA A 1 117 ? 0.492 -4.658 4.954 1.00 94.50 117 ALA A C 1
ATOM 901 O O . ALA A 1 117 ? -0.028 -5.721 5.285 1.00 94.50 117 ALA A O 1
ATOM 902 N N . ILE A 1 118 ? 0.805 -3.727 5.860 1.00 95.38 118 ILE A N 1
ATOM 903 C CA . ILE A 1 118 ? 0.630 -3.946 7.306 1.00 95.38 118 ILE A CA 1
ATOM 904 C C . ILE A 1 118 ? -0.848 -4.048 7.687 1.00 95.38 118 ILE A C 1
ATOM 906 O O . ILE A 1 118 ? -1.207 -4.841 8.556 1.00 95.38 118 ILE A O 1
ATOM 910 N N . TYR A 1 119 ? -1.719 -3.273 7.042 1.00 95.69 119 TYR A N 1
ATOM 911 C CA . TYR A 1 119 ? -3.161 -3.361 7.246 1.00 95.69 119 TYR A CA 1
ATOM 912 C C . TYR A 1 119 ? -3.712 -4.734 6.838 1.00 95.69 119 TYR A C 1
ATOM 914 O O . TYR A 1 119 ? -4.469 -5.339 7.602 1.00 95.69 119 TYR A O 1
ATOM 922 N N . LEU A 1 120 ? -3.302 -5.263 5.679 1.00 94.06 120 LEU A N 1
ATOM 923 C CA . LEU A 1 120 ? -3.685 -6.611 5.250 1.00 94.06 120 LEU A CA 1
ATOM 924 C C . LEU A 1 120 ? -3.152 -7.677 6.211 1.00 94.06 120 LEU A C 1
ATOM 926 O O . LEU A 1 120 ? -3.927 -8.527 6.658 1.00 94.06 120 LEU A O 1
ATOM 930 N N . GLU A 1 121 ? -1.882 -7.586 6.609 1.00 93.38 121 GLU A N 1
ATOM 931 C CA . GLU A 1 121 ? -1.293 -8.488 7.602 1.00 93.38 121 GLU A CA 1
ATOM 932 C C . GLU A 1 121 ? -2.084 -8.453 8.924 1.00 93.38 121 GLU A C 1
ATOM 934 O O . GLU A 1 121 ? -2.423 -9.500 9.483 1.00 93.38 121 GLU A O 1
ATOM 939 N N . ALA A 1 122 ? -2.453 -7.263 9.407 1.00 94.81 122 ALA A N 1
ATOM 940 C CA . ALA A 1 122 ? -3.252 -7.101 10.618 1.00 94.81 122 ALA A CA 1
ATOM 941 C C . ALA A 1 122 ? -4.646 -7.741 10.480 1.00 94.81 122 ALA A C 1
ATOM 943 O O . ALA A 1 122 ? -5.090 -8.448 11.390 1.00 94.81 122 ALA A O 1
ATOM 944 N N . ARG A 1 123 ? -5.325 -7.578 9.331 1.00 93.12 123 ARG A N 1
ATOM 945 C CA . ARG A 1 123 ? -6.605 -8.263 9.053 1.00 93.12 123 ARG A CA 1
ATOM 946 C C . ARG A 1 123 ? -6.454 -9.782 9.060 1.00 93.12 123 ARG A C 1
ATOM 948 O O . ARG A 1 123 ? -7.322 -10.475 9.597 1.00 93.12 123 ARG A O 1
ATOM 955 N N . GLU A 1 124 ? -5.370 -10.308 8.495 1.00 91.94 124 GLU A N 1
ATOM 956 C CA . GLU A 1 124 ? -5.093 -11.748 8.473 1.00 91.94 124 GLU A CA 1
ATOM 957 C C . GLU A 1 124 ? -4.815 -12.321 9.867 1.00 91.94 124 GLU A C 1
ATOM 959 O O . GLU A 1 124 ? -5.264 -13.427 10.187 1.00 91.94 124 GLU A O 1
ATOM 964 N N . GLN A 1 125 ? -4.116 -11.563 10.713 1.00 93.56 125 GLN A N 1
ATOM 965 C CA . GLN A 1 125 ? -3.832 -11.933 12.101 1.00 93.56 125 GLN A CA 1
ATOM 966 C C . GLN A 1 125 ? -5.076 -11.849 13.005 1.00 93.56 125 GLN A C 1
ATOM 968 O O . GLN A 1 125 ? -5.151 -12.556 14.016 1.00 93.56 125 GLN A O 1
ATOM 973 N N . GLY A 1 126 ? -6.080 -11.060 12.614 1.00 94.12 126 GLY A N 1
ATOM 974 C CA . GLY A 1 126 ? -7.406 -11.005 13.225 1.00 94.12 126 GLY A CA 1
ATOM 975 C C . GLY A 1 126 ? -7.706 -9.688 13.944 1.00 94.12 126 GLY A C 1
ATOM 976 O O . GLY A 1 126 ? -6.914 -8.753 13.941 1.00 94.12 126 GLY A O 1
ATOM 977 N N . MET A 1 127 ? -8.884 -9.618 14.578 1.00 93.62 127 MET A N 1
ATOM 978 C CA . MET A 1 127 ? -9.429 -8.366 15.127 1.00 93.62 127 MET A CA 1
ATOM 979 C C . MET A 1 127 ? -8.502 -7.663 16.124 1.00 93.62 127 MET A C 1
ATOM 981 O O . MET A 1 127 ? -8.401 -6.447 16.067 1.00 93.62 127 MET A O 1
ATOM 985 N N . ASP A 1 128 ? -7.806 -8.403 16.991 1.00 97.25 128 ASP A N 1
ATOM 986 C CA . ASP A 1 128 ? -6.903 -7.797 17.978 1.00 97.25 128 ASP A CA 1
ATOM 987 C C . ASP A 1 128 ? -5.748 -7.040 17.289 1.00 97.25 128 ASP A C 1
ATOM 989 O O . ASP A 1 128 ? -5.447 -5.908 17.656 1.00 97.25 128 ASP A O 1
ATOM 993 N N . ALA A 1 129 ? -5.143 -7.627 16.248 1.00 96.75 129 ALA A N 1
ATOM 994 C CA . ALA A 1 129 ? -4.068 -6.989 15.484 1.00 96.75 129 ALA A CA 1
ATOM 995 C C . ALA A 1 129 ? -4.583 -5.795 14.664 1.00 96.75 129 ALA A C 1
ATOM 997 O O . ALA A 1 129 ? -3.930 -4.754 14.592 1.00 96.75 129 ALA A O 1
ATOM 998 N N . LEU A 1 130 ? -5.783 -5.920 14.089 1.00 96.06 130 LEU A N 1
ATOM 999 C CA . LEU A 1 130 ? -6.431 -4.826 13.369 1.00 96.06 130 LEU A CA 1
ATOM 1000 C C . LEU A 1 130 ? -6.756 -3.642 14.294 1.00 96.06 130 LEU A C 1
ATOM 1002 O O . LEU A 1 130 ? -6.533 -2.493 13.923 1.00 96.06 130 LEU A O 1
ATOM 1006 N N . GLU A 1 131 ? -7.229 -3.909 15.515 1.00 97.44 131 GLU A N 1
ATOM 1007 C CA . GLU A 1 131 ? -7.469 -2.882 16.533 1.00 97.44 131 GLU A CA 1
ATOM 1008 C C . GLU A 1 131 ? -6.168 -2.216 16.998 1.00 97.44 131 GLU A C 1
ATOM 1010 O O . GLU A 1 131 ? -6.150 -1.002 17.205 1.00 97.44 131 GLU A O 1
ATOM 1015 N N . GLU A 1 132 ? -5.074 -2.970 17.149 1.00 97.44 132 GLU A N 1
ATOM 1016 C CA . GLU A 1 132 ? -3.754 -2.405 17.460 1.00 97.44 132 GLU A CA 1
ATOM 1017 C C . GLU A 1 132 ? -3.273 -1.460 16.352 1.00 97.44 132 GLU A C 1
ATOM 1019 O O . GLU A 1 132 ? -2.824 -0.346 16.643 1.00 97.44 132 GLU A O 1
ATOM 1024 N N . PHE A 1 133 ? -3.428 -1.857 15.087 1.00 96.94 133 PHE A N 1
ATOM 1025 C CA . PHE A 1 133 ? -3.098 -1.005 13.947 1.00 96.94 133 PHE A CA 1
ATOM 1026 C C . PHE A 1 133 ? -3.973 0.259 13.911 1.00 96.94 133 PHE A C 1
ATOM 1028 O O . PHE A 1 133 ? -3.440 1.365 13.824 1.00 96.94 133 PHE A O 1
ATOM 1035 N N . ALA A 1 134 ? -5.292 0.122 14.079 1.00 97.50 134 ALA A N 1
ATOM 1036 C CA . ALA A 1 134 ? -6.228 1.249 14.123 1.00 97.50 134 ALA A CA 1
ATOM 1037 C C . ALA A 1 134 ? -5.945 2.222 15.282 1.00 97.50 134 ALA A C 1
ATOM 1039 O O . ALA A 1 134 ? -6.168 3.424 15.165 1.00 97.50 134 ALA A O 1
ATOM 1040 N N . GLN A 1 135 ? -5.433 1.734 16.415 1.00 97.19 135 GLN A N 1
ATOM 1041 C CA . GLN A 1 135 ? -5.021 2.594 17.529 1.00 97.19 135 GLN A CA 1
ATOM 1042 C C . GLN A 1 135 ? -3.710 3.333 17.251 1.00 97.19 135 GLN A C 1
ATOM 1044 O O . GLN A 1 135 ? -3.538 4.465 17.711 1.00 97.19 135 GLN A O 1
ATOM 1049 N N . ALA A 1 136 ? -2.774 2.693 16.549 1.00 96.75 136 ALA A N 1
ATOM 1050 C CA . ALA A 1 136 ? -1.473 3.270 16.230 1.00 96.75 136 ALA A CA 1
ATOM 1051 C C . ALA A 1 136 ? -1.544 4.291 15.083 1.00 96.75 136 ALA A C 1
ATOM 1053 O O . ALA A 1 136 ? -0.822 5.292 15.125 1.00 96.75 136 ALA A O 1
ATOM 1054 N N . TYR A 1 137 ? -2.416 4.043 14.102 1.00 97.50 137 TYR A N 1
ATOM 1055 C CA . TYR A 1 137 ? -2.548 4.816 12.864 1.00 97.50 137 TYR A CA 1
ATOM 1056 C C . TYR A 1 137 ? -4.023 5.087 12.516 1.00 97.50 137 TYR A C 1
ATOM 1058 O O . TYR A 1 137 ? -4.494 4.651 11.466 1.00 97.50 137 TYR A O 1
ATOM 1066 N N . PRO A 1 138 ? -4.794 5.757 13.391 1.00 97.31 138 PRO A N 1
ATOM 1067 C CA . PRO A 1 138 ? -6.240 5.905 13.220 1.00 97.31 138 PRO A CA 1
ATOM 1068 C C . PRO A 1 138 ? -6.633 6.604 11.916 1.00 97.31 138 PRO A C 1
ATOM 1070 O O . PRO A 1 138 ? -7.595 6.195 11.276 1.00 97.31 138 PRO A O 1
ATOM 1073 N N . HIS A 1 139 ? -5.891 7.626 11.487 1.00 96.62 139 HIS A N 1
ATOM 1074 C CA . HIS A 1 139 ? -6.242 8.371 10.279 1.00 96.62 139 HIS A CA 1
ATOM 1075 C C . HIS A 1 139 ? -5.896 7.606 9.003 1.00 96.62 139 HIS A C 1
ATOM 1077 O O . HIS A 1 139 ? -6.667 7.638 8.046 1.00 96.62 139 HIS A O 1
ATOM 1083 N N . ARG A 1 140 ? -4.764 6.890 8.986 1.00 97.19 140 ARG A N 1
ATOM 1084 C CA . ARG A 1 140 ? -4.458 5.965 7.885 1.00 97.19 140 ARG A CA 1
ATOM 1085 C C . ARG A 1 140 ? -5.451 4.812 7.840 1.00 97.19 140 ARG A C 1
ATOM 1087 O O . ARG A 1 140 ? -5.900 4.453 6.760 1.00 97.19 140 ARG A O 1
ATOM 1094 N N . PHE A 1 141 ? -5.795 4.251 8.999 1.00 96.94 141 PHE A N 1
ATOM 1095 C CA . PHE A 1 141 ? -6.746 3.152 9.111 1.00 96.94 141 PHE A CA 1
ATOM 1096 C C . PHE A 1 141 ? -8.099 3.519 8.508 1.00 96.94 141 PHE A C 1
ATOM 1098 O O . PHE A 1 141 ? -8.592 2.747 7.700 1.00 96.94 141 PHE A O 1
ATOM 1105 N N . ASP A 1 142 ? -8.652 4.691 8.830 1.00 94.94 142 ASP A N 1
ATOM 1106 C CA . ASP A 1 142 ? -9.946 5.125 8.287 1.00 94.94 142 ASP A CA 1
ATOM 1107 C C . ASP A 1 142 ? -9.960 5.098 6.745 1.00 94.94 142 ASP A C 1
ATOM 1109 O O . ASP A 1 142 ? -10.902 4.585 6.147 1.00 94.94 142 ASP A O 1
ATOM 1113 N N . ILE A 1 143 ? -8.889 5.581 6.102 1.00 93.00 143 ILE A N 1
ATOM 1114 C CA . ILE A 1 143 ? -8.758 5.585 4.634 1.00 93.00 143 ILE A CA 1
ATOM 1115 C C . ILE A 1 143 ? -8.597 4.159 4.089 1.00 93.00 143 ILE A C 1
ATOM 1117 O O . ILE A 1 143 ? -9.271 3.775 3.134 1.00 93.00 143 ILE A O 1
ATOM 1121 N N . LEU A 1 144 ? -7.699 3.364 4.681 1.00 94.00 144 LEU A N 1
ATOM 1122 C CA . LEU A 1 144 ? -7.421 1.994 4.234 1.00 94.00 144 LEU A CA 1
ATOM 1123 C C . LEU A 1 144 ? -8.656 1.096 4.369 1.00 94.00 144 LEU A C 1
ATOM 1125 O O . LEU A 1 144 ? -8.953 0.316 3.464 1.00 94.00 144 LEU A O 1
ATOM 1129 N N . ASP A 1 145 ? -9.382 1.230 5.477 1.00 93.56 145 ASP A N 1
ATOM 1130 C CA . ASP A 1 145 ? -10.592 0.465 5.759 1.00 93.56 145 ASP A CA 1
ATOM 1131 C C . ASP A 1 145 ? -11.740 0.874 4.839 1.00 93.56 145 ASP A C 1
ATOM 1133 O O . ASP A 1 145 ? -12.427 0.007 4.303 1.00 93.56 145 ASP A O 1
ATOM 1137 N N . GLU A 1 146 ? -11.894 2.171 4.554 1.00 89.69 146 GLU A N 1
ATOM 1138 C CA . GLU A 1 146 ? -12.857 2.651 3.561 1.00 89.69 146 GLU A CA 1
ATOM 1139 C C . GLU A 1 146 ? -12.575 2.072 2.167 1.00 89.69 146 GLU A C 1
ATOM 1141 O O . GLU A 1 146 ? -13.492 1.557 1.525 1.00 89.69 146 GLU A O 1
ATOM 1146 N N . ILE A 1 147 ? -11.318 2.096 1.708 1.00 88.56 147 ILE A N 1
ATOM 1147 C CA . ILE A 1 147 ? -10.923 1.510 0.415 1.00 88.56 147 ILE A CA 1
ATOM 1148 C C . ILE A 1 147 ? -11.230 0.010 0.389 1.00 88.56 147 ILE A C 1
ATOM 1150 O O . ILE A 1 147 ? -11.822 -0.488 -0.571 1.00 88.56 147 ILE A O 1
ATOM 1154 N N . TYR A 1 148 ? -10.832 -0.715 1.436 1.00 90.19 148 TYR A N 1
ATOM 1155 C CA . TYR A 1 148 ? -10.993 -2.163 1.496 1.00 90.19 148 TYR A CA 1
ATOM 1156 C C . TYR A 1 148 ? -12.468 -2.574 1.528 1.00 90.19 148 TYR A C 1
ATOM 1158 O O . TYR A 1 148 ? -12.888 -3.411 0.729 1.00 90.19 148 TYR A O 1
ATOM 1166 N N . GLU A 1 149 ? -13.264 -2.008 2.439 1.00 87.94 149 GLU A N 1
ATOM 1167 C CA . GLU A 1 149 ? -14.664 -2.403 2.645 1.00 87.94 149 GLU A CA 1
ATOM 1168 C C . GLU A 1 149 ? -15.549 -2.032 1.452 1.00 87.94 149 GLU A C 1
ATOM 1170 O O . GLU A 1 149 ? -16.497 -2.747 1.136 1.00 87.94 149 GLU A O 1
ATOM 1175 N N . ASN A 1 150 ? -15.219 -0.955 0.741 1.00 82.56 150 ASN A N 1
ATOM 1176 C CA . ASN A 1 150 ? -15.922 -0.578 -0.480 1.00 82.56 150 ASN A CA 1
ATOM 1177 C C . ASN A 1 150 ? -15.622 -1.503 -1.673 1.00 82.56 150 ASN A C 1
ATOM 1179 O O . ASN A 1 150 ? -16.412 -1.564 -2.618 1.00 82.56 150 ASN A O 1
ATOM 1183 N N . ALA A 1 151 ? -14.491 -2.208 -1.645 1.00 80.75 151 ALA A N 1
ATOM 1184 C CA . ALA A 1 151 ? -14.076 -3.130 -2.697 1.00 80.75 151 ALA A CA 1
ATOM 1185 C C . ALA A 1 151 ? -14.350 -4.616 -2.375 1.00 80.75 151 ALA A C 1
ATOM 1187 O O . ALA A 1 151 ? -14.073 -5.482 -3.217 1.00 80.75 151 ALA A O 1
ATOM 1188 N N . ALA A 1 152 ? -14.859 -4.914 -1.174 1.00 73.88 152 ALA A N 1
ATOM 1189 C CA . ALA A 1 152 ? -15.210 -6.252 -0.684 1.00 73.88 152 ALA A CA 1
ATOM 1190 C C . ALA A 1 152 ? -16.593 -6.727 -1.159 1.00 73.88 152 ALA A C 1
ATOM 1192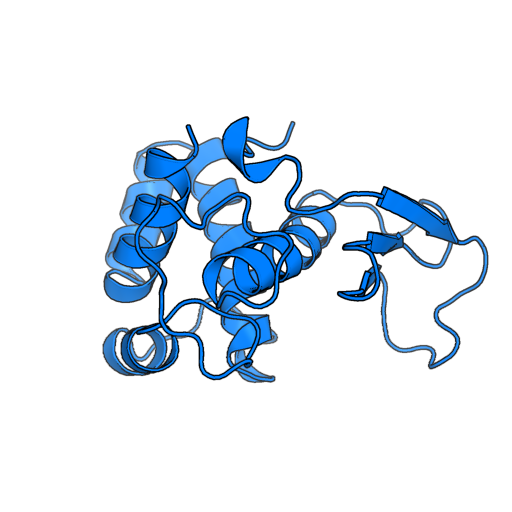 O O . ALA A 1 152 ? -16.693 -7.928 -1.512 1.00 73.88 152 ALA A O 1
#

Sequence (152 aa):
YSQVPDGLRNSVDEISFLKDPDPDGEAAADFRSDGDKVRFYGGLDYINEAVFEHEFGHGVGYETDGQGEGILNDLNPFDGDGSGSPEGWEEAIGADGNRPTDYANTNHKEDFAESWAIYLEAREQGMDALEEFAQAYPHRFDILDEIYENAA

Radius of gyration: 14.77 Å; chains: 1; bounding box: 38×32×36 Å

Foldseek 3Di:
DFPQFPLLPLLAVEEEFALAADPVNDDQWAFDQPRGYIYGYNGCPSDDLLSVQLRSLLSLLCCQCVNHPVSCVVLPHQVHPNPSHGNCQVVLCVVLVDAPDPQCVPDSNSSRSNLRSQCRVQVVVHDVSNVVSCVSRVSSSVVSVSSRVVRD

pLDDT: mean 83.94, std 12.14, range [44.69, 97.5]

Secondary structure (DSSP, 8-state):
-----GGGGGG--EEEE-SSPPTTS--SEEEETTTTEEEESSTTTT--HHHHHHHHHHHHHHHHTT-SSSTTGGG------SSSS-TTHHHHHHHH-S-S-SGGGS-HHHHHHHHHHHHHHHHHH-HHHHHHHHHHSHHHHHHHHHHHHHH-